Protein AF-A0A328ACH0-F1 (afdb_monomer_lite)

pLDDT: mean 92.17, std 8.39, range [59.72, 98.44]

Secondary structure (DSSP, 8-state):
-HHHHHHTHHHHHHHHHHHHHHHHHHHHHHHS-TTSHHHHHHHHHHHHHHHHHHHHHHHHHHHHHTT--STTHHHHHHHHHHHHHHHHHHHHHHHHHHHH--

Organism: NCBI:txid1914756

Sequence (102 aa):
MRAWAFMLGGLIVWAIHFMGVYGIASIAEVAGRADAAGSLYTVTALTVLCAGLDVALLLKAWRRGRRVTGDLAPFQASIAGLGAGFSLLAVIWQGLPALIGH

Foldseek 3Di:
DVLVCLLCVLVVLLVCLVCQLVVLQVVCVVVDHCLDLVSLVSNVVSLVVSLVSLVVSLVVLVVQCVPDDDDCRVVSSVSSNVSSVVSNVSSCVSSVCSVPVD

Structure (mmCIF, N/CA/C/O backbone):
data_AF-A0A328ACH0-F1
#
_entry.id   AF-A0A328ACH0-F1
#
loop_
_atom_site.group_PDB
_atom_site.id
_atom_site.type_symbol
_atom_site.label_atom_id
_atom_site.label_alt_id
_atom_site.label_comp_id
_atom_site.label_asym_id
_atom_site.label_entity_id
_atom_site.label_seq_id
_atom_site.pdbx_PDB_ins_code
_atom_site.Cartn_x
_atom_site.Cartn_y
_atom_site.Cartn_z
_atom_site.occupancy
_atom_site.B_iso_or_equiv
_atom_site.auth_seq_id
_atom_site.auth_comp_id
_atom_site.auth_asym_id
_atom_site.auth_atom_id
_atom_site.pdbx_PDB_model_num
ATOM 1 N N . MET A 1 1 ? -13.433 -15.039 11.403 1.00 60.44 1 MET A N 1
ATOM 2 C CA . MET A 1 1 ? -12.579 -14.828 10.205 1.00 60.44 1 MET A CA 1
ATOM 3 C C . MET A 1 1 ? -12.575 -13.387 9.681 1.00 60.44 1 MET A C 1
ATOM 5 O O . MET A 1 1 ? -11.499 -12.826 9.542 1.00 60.44 1 MET A O 1
ATOM 9 N N . ARG A 1 2 ? -13.730 -12.734 9.450 1.00 80.88 2 ARG A N 1
ATOM 10 C CA . ARG A 1 2 ? -13.782 -11.371 8.859 1.00 80.88 2 ARG A CA 1
ATOM 11 C C . ARG A 1 2 ? -13.064 -10.268 9.665 1.00 80.88 2 ARG A C 1
ATOM 13 O O . ARG A 1 2 ? -12.564 -9.327 9.065 1.00 80.88 2 ARG A O 1
ATOM 20 N N . ALA A 1 3 ? -13.015 -10.367 10.999 1.00 85.19 3 ALA A N 1
ATOM 21 C CA . ALA A 1 3 ? -12.318 -9.391 11.848 1.00 85.19 3 ALA A CA 1
ATOM 22 C C . ALA A 1 3 ? -10.788 -9.468 11.693 1.00 85.19 3 ALA A C 1
ATOM 24 O O . ALA A 1 3 ? -10.150 -8.447 11.471 1.00 85.19 3 ALA A O 1
ATOM 25 N N . TRP A 1 4 ? -10.226 -10.680 11.702 1.00 91.81 4 TRP A N 1
ATOM 26 C CA . TRP A 1 4 ? -8.797 -10.922 11.477 1.00 91.81 4 TRP A CA 1
ATOM 27 C C . TRP A 1 4 ? -8.334 -10.431 10.107 1.00 91.81 4 TRP A C 1
ATOM 29 O O . TRP A 1 4 ? -7.348 -9.710 10.023 1.00 91.81 4 TRP A O 1
ATOM 39 N N . ALA A 1 5 ? -9.094 -10.732 9.050 1.00 93.00 5 ALA A N 1
ATOM 40 C CA . ALA A 1 5 ? -8.793 -10.245 7.703 1.00 93.00 5 ALA A CA 1
ATOM 41 C C . ALA A 1 5 ? -8.800 -8.709 7.613 1.00 93.00 5 ALA A C 1
ATOM 43 O O . ALA A 1 5 ? -8.058 -8.130 6.833 1.00 93.00 5 ALA A O 1
ATOM 44 N N . PHE A 1 6 ? -9.629 -8.036 8.416 1.00 94.06 6 PHE A N 1
ATOM 45 C CA . PHE A 1 6 ? -9.633 -6.579 8.486 1.00 94.06 6 PHE A CA 1
ATOM 46 C C . PHE A 1 6 ? -8.422 -6.033 9.254 1.00 94.06 6 PHE A C 1
ATOM 48 O O . PHE A 1 6 ? -7.778 -5.106 8.778 1.00 94.06 6 PHE A O 1
ATOM 55 N N . MET A 1 7 ? -8.093 -6.623 10.406 1.00 95.19 7 MET A N 1
ATOM 56 C CA . MET A 1 7 ? -6.932 -6.231 11.217 1.00 95.19 7 MET A CA 1
ATOM 57 C C . MET A 1 7 ? -5.607 -6.436 10.480 1.00 95.19 7 MET A C 1
ATOM 59 O O . MET A 1 7 ? -4.719 -5.598 10.574 1.00 95.19 7 MET A O 1
ATOM 63 N N . LEU A 1 8 ? -5.495 -7.526 9.721 1.00 97.31 8 LEU A N 1
ATOM 64 C CA . LEU A 1 8 ? -4.317 -7.861 8.920 1.00 97.31 8 LEU A CA 1
ATOM 65 C C . LEU A 1 8 ? -4.379 -7.288 7.500 1.00 97.31 8 LEU A C 1
ATOM 67 O O . LEU A 1 8 ? -3.471 -7.535 6.717 1.00 97.31 8 LEU A O 1
ATOM 71 N N . GLY A 1 9 ? -5.431 -6.538 7.155 1.00 97.06 9 GLY A N 1
ATOM 72 C CA . GLY A 1 9 ? -5.691 -6.106 5.782 1.00 97.06 9 GLY A CA 1
ATOM 73 C C . GLY A 1 9 ? -4.510 -5.366 5.160 1.00 97.06 9 GLY A C 1
ATOM 74 O O . GLY A 1 9 ? -4.090 -5.730 4.069 1.00 97.06 9 GLY A O 1
ATOM 75 N N . GLY A 1 10 ? -3.930 -4.404 5.885 1.00 97.81 10 GLY A N 1
ATOM 76 C CA . GLY A 1 10 ? -2.738 -3.686 5.425 1.00 97.81 10 GLY A CA 1
ATOM 77 C C . GLY A 1 10 ? -1.539 -4.613 5.224 1.00 97.81 10 GLY A C 1
ATOM 78 O O . GLY A 1 10 ? -0.919 -4.602 4.175 1.00 97.81 10 GLY A O 1
ATOM 79 N N . LEU A 1 11 ? -1.258 -5.513 6.171 1.00 97.81 11 LEU A N 1
ATOM 80 C CA . LEU A 1 11 ? -0.144 -6.463 6.034 1.00 97.81 11 LEU A CA 1
ATOM 81 C C . LEU A 1 11 ? -0.326 -7.426 4.851 1.00 97.81 11 LEU A C 1
ATOM 83 O O . LEU A 1 11 ? 0.653 -7.807 4.215 1.00 97.81 11 LEU A O 1
ATOM 87 N N . ILE A 1 12 ? -1.567 -7.800 4.534 1.00 98.00 12 ILE A N 1
ATOM 88 C CA . ILE A 1 12 ? -1.889 -8.605 3.350 1.00 98.00 12 ILE A CA 1
ATOM 89 C C . ILE A 1 12 ? -1.643 -7.796 2.071 1.00 98.00 12 ILE A C 1
ATOM 91 O O . ILE A 1 12 ? -1.029 -8.317 1.142 1.00 98.00 12 ILE A O 1
ATOM 95 N N . VAL A 1 13 ? -2.091 -6.535 2.021 1.00 98.38 13 VAL A N 1
ATOM 96 C CA . VAL A 1 13 ? -1.840 -5.637 0.879 1.00 98.38 13 VAL A CA 1
ATOM 97 C C . VAL A 1 13 ? -0.339 -5.462 0.663 1.00 98.38 13 VAL A C 1
ATOM 99 O O . VAL A 1 13 ? 0.136 -5.666 -0.453 1.00 98.38 13 VAL A O 1
ATOM 102 N N . TRP A 1 14 ? 0.411 -5.184 1.729 1.00 98.44 14 TRP A N 1
ATOM 103 C CA . TRP A 1 14 ? 1.866 -5.106 1.691 1.00 98.44 14 TRP A CA 1
ATOM 104 C C . TRP A 1 14 ? 2.508 -6.395 1.172 1.00 98.44 14 TRP A C 1
ATOM 106 O O . TRP A 1 14 ? 3.358 -6.335 0.289 1.00 98.44 14 TRP A O 1
ATOM 116 N N . ALA A 1 15 ? 2.101 -7.565 1.672 1.00 98.38 15 ALA A N 1
ATOM 117 C CA . ALA A 1 15 ? 2.679 -8.840 1.247 1.00 98.38 15 ALA A CA 1
ATOM 118 C C . ALA A 1 15 ? 2.437 -9.112 -0.248 1.00 98.38 15 ALA A C 1
ATOM 120 O O . ALA A 1 15 ? 3.347 -9.554 -0.950 1.00 98.38 15 ALA A O 1
ATOM 121 N N . ILE A 1 16 ? 1.232 -8.805 -0.744 1.00 98.38 16 ILE A N 1
ATOM 122 C CA . ILE A 1 16 ? 0.893 -8.897 -2.171 1.00 98.38 16 ILE A CA 1
ATOM 123 C C . ILE A 1 16 ? 1.749 -7.924 -2.983 1.00 98.38 16 ILE A C 1
ATOM 125 O O . ILE A 1 16 ? 2.312 -8.320 -4.001 1.00 98.38 16 ILE A O 1
ATOM 129 N N . HIS A 1 17 ? 1.876 -6.675 -2.528 1.00 98.44 17 HIS A N 1
ATOM 130 C CA . HIS A 1 17 ? 2.698 -5.671 -3.196 1.00 98.44 17 HIS A CA 1
ATOM 131 C C . HIS A 1 17 ? 4.162 -6.107 -3.271 1.00 98.44 17 HIS A C 1
ATOM 133 O O . HIS A 1 17 ? 4.733 -6.146 -4.356 1.00 98.44 17 HIS A O 1
ATOM 139 N N . PHE A 1 18 ? 4.756 -6.485 -2.139 1.00 98.00 18 PHE A N 1
ATOM 140 C CA . PHE A 1 18 ? 6.148 -6.913 -2.050 1.00 98.00 18 PHE A CA 1
ATOM 141 C C . PHE A 1 18 ? 6.435 -8.091 -2.984 1.00 98.00 18 PHE A C 1
ATOM 143 O O . PHE A 1 18 ? 7.364 -8.032 -3.790 1.00 98.00 18 PHE A O 1
ATOM 150 N N . MET A 1 19 ? 5.602 -9.134 -2.919 1.00 98.25 19 MET A N 1
ATOM 151 C CA . MET A 1 19 ? 5.738 -10.301 -3.788 1.00 98.25 19 MET A CA 1
ATOM 152 C C . MET A 1 19 ? 5.549 -9.933 -5.263 1.00 98.25 19 MET A C 1
ATOM 154 O O . MET A 1 19 ? 6.275 -10.429 -6.119 1.00 98.25 19 MET A O 1
ATOM 158 N N . GLY A 1 20 ? 4.596 -9.050 -5.564 1.00 97.69 20 GLY A N 1
ATOM 159 C CA . GLY A 1 20 ? 4.325 -8.593 -6.921 1.00 97.69 20 GLY A CA 1
ATOM 160 C C . GLY A 1 20 ? 5.490 -7.806 -7.514 1.00 97.69 20 GLY A C 1
ATOM 161 O O . GLY A 1 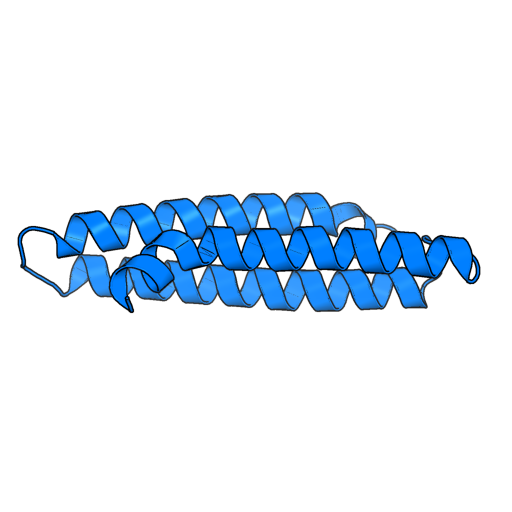20 ? 5.964 -8.167 -8.584 1.00 97.69 20 GLY A O 1
ATOM 162 N N . VAL A 1 21 ? 6.009 -6.791 -6.815 1.00 96.62 21 VAL A N 1
ATOM 163 C CA . VAL A 1 21 ? 7.163 -6.001 -7.284 1.00 96.62 21 VAL A CA 1
ATOM 164 C C . VAL A 1 21 ? 8.394 -6.887 -7.464 1.00 96.62 21 VAL A C 1
ATOM 166 O O . VAL A 1 21 ? 9.051 -6.817 -8.502 1.00 96.62 21 VAL A O 1
ATOM 169 N N . TYR A 1 22 ? 8.673 -7.766 -6.498 1.00 96.00 22 TYR A N 1
ATOM 170 C CA . TYR A 1 22 ? 9.789 -8.705 -6.594 1.00 96.00 22 TYR A CA 1
ATOM 171 C C . TYR A 1 22 ? 9.633 -9.671 -7.776 1.00 96.00 22 TYR A C 1
ATOM 173 O O . TYR A 1 22 ? 10.582 -9.898 -8.529 1.00 96.00 22 TYR A O 1
ATOM 181 N N . GLY A 1 23 ? 8.430 -10.216 -7.967 1.00 97.31 23 GLY A N 1
ATOM 182 C CA . GLY A 1 23 ? 8.111 -11.112 -9.073 1.00 97.31 23 GLY A CA 1
ATOM 183 C C . GLY A 1 23 ? 8.225 -10.427 -10.433 1.00 97.31 23 GLY A C 1
ATOM 184 O O . GLY A 1 23 ? 8.849 -10.983 -11.333 1.00 97.31 23 GLY A O 1
ATOM 185 N N . ILE A 1 24 ? 7.695 -9.208 -10.571 1.00 95.56 24 ILE A N 1
ATOM 186 C CA . ILE A 1 24 ? 7.799 -8.408 -11.800 1.00 95.56 24 ILE A CA 1
ATOM 187 C C . ILE A 1 24 ? 9.268 -8.152 -12.135 1.00 95.56 24 ILE A C 1
ATOM 189 O O . ILE A 1 24 ? 9.686 -8.461 -13.248 1.00 95.56 24 ILE A O 1
ATOM 193 N N . ALA A 1 25 ? 10.059 -7.660 -11.177 1.00 93.38 25 ALA A N 1
ATOM 194 C CA . ALA A 1 25 ? 11.475 -7.378 -11.397 1.00 93.38 25 ALA A CA 1
ATOM 195 C C . ALA A 1 25 ? 12.259 -8.644 -11.778 1.00 93.38 25 ALA A C 1
ATOM 197 O O . ALA A 1 25 ? 13.036 -8.624 -12.728 1.00 93.38 25 ALA A O 1
ATOM 198 N N . SER A 1 26 ? 12.004 -9.765 -11.094 1.00 95.25 26 SER A N 1
ATOM 199 C CA . SER A 1 26 ? 12.666 -11.045 -11.379 1.00 95.25 26 SER A CA 1
ATOM 200 C C . SER A 1 26 ? 12.336 -11.564 -12.780 1.00 95.25 26 SER A C 1
ATOM 202 O O . SER A 1 26 ? 13.227 -11.990 -13.509 1.00 95.25 26 SER A O 1
ATOM 204 N N . ILE A 1 27 ? 11.061 -11.514 -13.182 1.00 96.38 27 ILE A N 1
ATOM 205 C CA . ILE A 1 27 ? 10.628 -11.941 -14.520 1.00 96.38 27 ILE A CA 1
ATOM 206 C C . ILE A 1 27 ? 11.192 -11.006 -15.592 1.00 96.38 27 ILE A C 1
ATOM 208 O O . ILE A 1 27 ? 11.670 -11.482 -16.619 1.00 96.38 27 ILE A O 1
ATOM 212 N N . ALA A 1 28 ? 11.151 -9.692 -15.363 1.00 94.06 28 ALA A N 1
ATOM 213 C CA . ALA A 1 28 ? 11.654 -8.700 -16.305 1.00 94.06 28 ALA A CA 1
ATOM 214 C C . ALA A 1 28 ? 13.166 -8.830 -16.527 1.00 94.06 28 ALA A C 1
ATOM 216 O O . ALA A 1 28 ? 13.614 -8.709 -17.664 1.00 94.06 28 ALA A O 1
ATOM 217 N N . GLU A 1 29 ? 13.934 -9.140 -15.482 1.00 94.19 29 GLU A N 1
ATOM 218 C CA . GLU A 1 29 ? 15.374 -9.386 -15.600 1.00 94.19 29 GLU A CA 1
ATOM 219 C C . GLU A 1 29 ? 15.677 -10.680 -16.366 1.00 94.19 29 GLU A C 1
ATOM 221 O O . GLU A 1 29 ? 16.566 -10.711 -17.209 1.00 94.19 29 GLU A O 1
ATOM 226 N N . VAL A 1 30 ? 14.896 -11.744 -16.145 1.00 94.94 30 VAL A N 1
ATOM 227 C CA . VAL A 1 30 ? 15.042 -12.995 -16.912 1.00 94.94 30 VAL A CA 1
ATOM 228 C C . VAL A 1 30 ? 14.660 -12.807 -18.385 1.00 94.94 30 VAL A C 1
ATOM 230 O O . VAL A 1 30 ? 15.282 -13.400 -19.265 1.00 94.94 30 VAL A O 1
ATOM 233 N N . ALA A 1 31 ? 13.635 -12.001 -18.669 1.00 91.62 31 ALA A N 1
ATOM 234 C CA . ALA A 1 31 ? 13.133 -11.775 -20.024 1.00 91.62 31 ALA A CA 1
ATOM 235 C C . ALA A 1 31 ? 13.870 -10.655 -20.785 1.00 91.62 31 ALA A C 1
ATOM 237 O O . ALA A 1 31 ? 13.702 -10.533 -21.999 1.00 91.62 31 ALA A O 1
ATOM 238 N N . GLY A 1 32 ? 14.651 -9.820 -20.098 1.00 91.69 32 GLY A N 1
ATOM 239 C CA . GLY A 1 32 ? 15.267 -8.631 -20.678 1.00 91.69 32 GLY A CA 1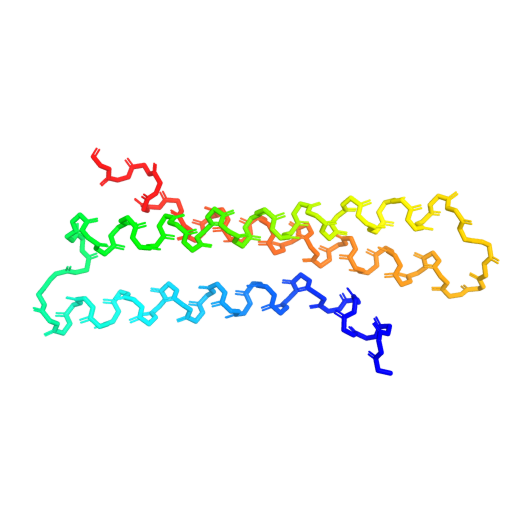
ATOM 240 C C . GLY A 1 32 ? 15.995 -7.782 -19.640 1.00 91.69 32 GLY A C 1
ATOM 241 O O . GLY A 1 32 ? 17.127 -8.088 -19.286 1.00 91.69 32 GLY A O 1
ATOM 242 N N . ARG A 1 33 ? 15.380 -6.672 -19.216 1.00 87.94 33 ARG A N 1
ATOM 243 C CA . ARG A 1 33 ? 15.910 -5.799 -18.160 1.00 87.94 33 ARG A CA 1
ATOM 244 C C . ARG A 1 33 ? 14.807 -5.360 -17.209 1.00 87.94 33 ARG A C 1
ATOM 246 O O . ARG A 1 33 ? 13.739 -4.930 -17.660 1.00 87.94 33 ARG A O 1
ATOM 253 N N . ALA A 1 34 ? 15.080 -5.401 -15.911 1.00 85.31 34 ALA A N 1
ATOM 254 C CA . ALA A 1 34 ? 14.133 -4.982 -14.882 1.00 85.31 34 ALA A CA 1
ATOM 255 C C . ALA A 1 34 ? 13.782 -3.484 -14.929 1.00 85.31 34 ALA A C 1
ATOM 257 O O . ALA A 1 34 ? 12.682 -3.110 -14.515 1.00 85.31 34 ALA A O 1
ATOM 258 N N . ASP A 1 35 ? 14.676 -2.644 -15.454 1.00 85.38 35 ASP A N 1
ATOM 259 C CA . ASP A 1 35 ? 14.512 -1.191 -15.594 1.00 85.38 35 ASP A CA 1
ATOM 260 C C . ASP A 1 35 ? 13.812 -0.769 -16.899 1.00 85.38 35 ASP A C 1
ATOM 262 O O . ASP A 1 35 ? 13.610 0.420 -17.147 1.00 85.38 35 ASP A O 1
ATOM 266 N N . ALA A 1 36 ? 13.397 -1.721 -17.740 1.00 89.25 36 ALA A N 1
ATOM 267 C CA . ALA A 1 36 ? 12.645 -1.410 -18.946 1.00 89.25 36 ALA A CA 1
ATOM 268 C C . ALA A 1 36 ? 11.309 -0.725 -18.605 1.00 89.25 36 ALA A C 1
ATOM 270 O O . ALA A 1 36 ? 10.612 -1.117 -17.666 1.00 89.25 36 ALA A O 1
ATOM 271 N N . ALA A 1 37 ? 10.892 0.238 -19.435 1.00 88.56 37 ALA A N 1
ATOM 272 C CA . ALA A 1 37 ? 9.690 1.042 -19.200 1.00 88.56 37 ALA A CA 1
ATOM 273 C C . ALA A 1 37 ? 8.436 0.195 -18.909 1.00 88.56 37 ALA A C 1
ATOM 275 O O . ALA A 1 37 ? 7.671 0.516 -18.008 1.00 88.56 37 ALA A O 1
ATOM 276 N N . GLY A 1 38 ? 8.248 -0.932 -19.609 1.00 88.00 38 GLY A N 1
ATOM 277 C CA . GLY A 1 38 ? 7.123 -1.842 -19.360 1.00 88.00 38 GLY A CA 1
ATOM 278 C C . GLY A 1 38 ? 7.117 -2.454 -17.951 1.00 88.00 38 GLY A 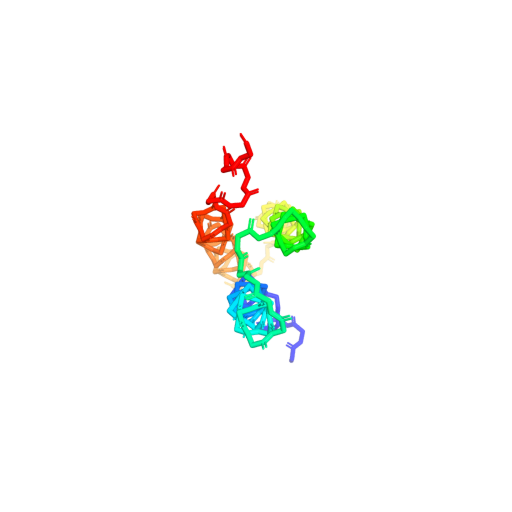C 1
ATOM 279 O O . GLY A 1 38 ? 6.059 -2.544 -17.328 1.00 88.00 38 GLY A O 1
ATOM 280 N N . SER A 1 39 ? 8.289 -2.827 -17.426 1.00 91.75 39 SER A N 1
ATOM 281 C CA . SER A 1 39 ? 8.448 -3.323 -16.051 1.00 91.75 39 SER A CA 1
ATOM 282 C C . SER A 1 39 ? 8.130 -2.216 -15.047 1.00 91.75 39 SER A C 1
ATOM 284 O O . SER A 1 39 ? 7.280 -2.403 -14.174 1.00 91.75 39 SER A O 1
ATOM 286 N N . LEU A 1 40 ? 8.713 -1.027 -15.245 1.00 92.75 40 LEU A N 1
ATOM 287 C CA . LEU A 1 40 ? 8.478 0.132 -14.384 1.00 92.75 40 LEU A CA 1
ATOM 288 C C . LEU A 1 40 ? 6.995 0.520 -14.347 1.00 92.75 40 LEU A C 1
ATOM 290 O O . LEU A 1 40 ? 6.435 0.601 -13.261 1.00 92.75 40 LEU A O 1
ATOM 294 N N . TYR A 1 41 ? 6.319 0.645 -15.496 1.00 94.00 41 TYR A N 1
ATOM 295 C CA . TYR A 1 41 ? 4.882 0.954 -15.540 1.00 94.00 41 TYR A CA 1
ATOM 296 C C . TYR A 1 41 ? 4.024 -0.101 -14.835 1.00 94.00 41 TYR A C 1
ATOM 298 O O . TYR A 1 41 ? 3.034 0.243 -14.185 1.00 94.00 41 TYR A O 1
ATOM 306 N N . THR A 1 42 ? 4.397 -1.379 -14.933 1.00 94.81 42 THR A N 1
ATOM 307 C CA . THR A 1 42 ? 3.675 -2.465 -14.255 1.00 94.81 42 THR A CA 1
ATOM 308 C C . THR A 1 42 ? 3.842 -2.366 -12.738 1.00 94.81 42 THR A C 1
ATOM 310 O O . THR A 1 42 ? 2.854 -2.471 -12.005 1.00 94.81 42 THR A O 1
ATOM 313 N N . VAL A 1 43 ? 5.063 -2.097 -12.262 1.00 95.88 43 VAL A N 1
ATOM 314 C CA . VAL A 1 43 ? 5.333 -1.831 -10.841 1.00 95.88 43 VAL A CA 1
ATOM 315 C C . VAL A 1 43 ? 4.568 -0.591 -10.376 1.00 95.88 43 VAL A C 1
ATOM 317 O O . VAL A 1 43 ? 3.853 -0.676 -9.382 1.00 95.88 43 VAL A O 1
ATOM 320 N N . THR A 1 44 ? 4.618 0.520 -11.117 1.00 95.75 44 THR A N 1
ATOM 321 C CA . THR A 1 44 ? 3.868 1.749 -10.813 1.00 95.75 44 THR A CA 1
ATOM 322 C C . THR A 1 44 ? 2.373 1.476 -10.657 1.00 95.75 44 THR A C 1
ATOM 324 O O . THR A 1 44 ? 1.768 1.905 -9.674 1.00 95.75 44 THR A O 1
ATOM 327 N N . ALA A 1 45 ? 1.768 0.741 -11.594 1.00 96.38 45 ALA A N 1
ATOM 328 C CA . ALA A 1 45 ? 0.347 0.410 -11.545 1.00 96.38 45 ALA A CA 1
ATOM 329 C C . ALA A 1 45 ? -0.001 -0.428 -10.304 1.00 96.38 45 ALA A C 1
ATOM 331 O O . ALA A 1 45 ? -0.979 -0.126 -9.612 1.00 96.38 45 ALA A O 1
ATOM 332 N N . LEU A 1 46 ? 0.817 -1.438 -9.986 1.00 97.62 46 LEU A N 1
ATOM 333 C CA . LEU A 1 46 ? 0.650 -2.253 -8.782 1.00 97.62 46 LEU A CA 1
ATOM 334 C C . LEU A 1 46 ? 0.790 -1.407 -7.506 1.00 97.62 46 LEU A C 1
ATOM 336 O O . LEU A 1 46 ? -0.052 -1.505 -6.613 1.00 97.62 46 LEU A O 1
ATOM 340 N N . THR A 1 47 ? 1.808 -0.548 -7.431 1.00 97.50 47 THR A N 1
ATOM 341 C CA . THR A 1 47 ? 2.042 0.354 -6.295 1.00 97.50 47 THR A CA 1
ATOM 342 C C . THR A 1 47 ? 0.864 1.297 -6.081 1.00 97.50 47 THR A C 1
ATOM 344 O O . THR A 1 47 ? 0.369 1.400 -4.958 1.00 97.50 47 THR A O 1
ATOM 347 N N . VAL A 1 48 ? 0.363 1.946 -7.137 1.00 97.12 48 VAL A N 1
ATOM 348 C CA . VAL A 1 48 ? -0.792 2.857 -7.048 1.00 97.12 48 VAL A CA 1
ATOM 349 C C . VAL A 1 48 ? -2.045 2.113 -6.584 1.00 97.12 48 VAL A C 1
ATOM 351 O O . VAL A 1 48 ? -2.769 2.611 -5.717 1.00 97.12 48 VAL A O 1
ATOM 354 N N . LEU A 1 49 ? -2.288 0.908 -7.107 1.00 98.12 49 LEU A N 1
ATOM 355 C CA . LEU A 1 49 ? -3.421 0.081 -6.696 1.00 98.12 49 LEU A CA 1
ATOM 356 C C . LEU A 1 49 ? -3.337 -0.289 -5.206 1.00 98.12 49 LEU A C 1
ATOM 358 O O . LEU A 1 49 ? -4.302 -0.084 -4.467 1.00 98.12 49 LEU A O 1
ATOM 362 N N . CYS A 1 50 ? -2.190 -0.799 -4.752 1.00 98.44 50 CYS A N 1
ATOM 363 C CA . CYS A 1 50 ? -1.974 -1.186 -3.357 1.00 98.44 50 CYS A CA 1
ATOM 364 C C . CYS A 1 50 ? -2.055 0.017 -2.407 1.00 98.44 50 CYS A C 1
ATOM 366 O O . CYS A 1 50 ? -2.753 -0.058 -1.396 1.00 98.44 50 CYS A O 1
ATOM 368 N N . ALA A 1 51 ? -1.451 1.152 -2.767 1.00 98.12 51 ALA A N 1
ATOM 369 C CA . ALA A 1 51 ? -1.556 2.385 -1.990 1.00 98.12 51 ALA A CA 1
ATOM 370 C C . ALA A 1 51 ? -3.017 2.855 -1.871 1.00 98.12 51 ALA A C 1
ATOM 372 O O . ALA A 1 51 ? -3.472 3.221 -0.785 1.00 98.12 51 ALA A O 1
ATOM 373 N N . GLY A 1 52 ? -3.790 2.783 -2.960 1.00 98.25 52 GLY A N 1
ATOM 374 C CA . GLY A 1 52 ? -5.222 3.087 -2.945 1.00 98.25 52 GLY A CA 1
ATOM 375 C C . GLY A 1 52 ? -6.022 2.167 -2.014 1.00 98.25 52 GLY A C 1
ATOM 376 O O . GLY A 1 52 ? -6.893 2.636 -1.274 1.00 98.25 52 GLY A O 1
ATOM 377 N N . LEU A 1 53 ? -5.704 0.868 -1.998 1.00 98.31 53 LEU A N 1
ATOM 378 C CA . LEU A 1 53 ? -6.319 -0.098 -1.082 1.00 98.31 53 LEU A CA 1
ATOM 379 C C . LEU A 1 53 ? -5.981 0.205 0.384 1.00 98.31 53 LEU A C 1
ATOM 381 O O . LEU A 1 53 ? -6.882 0.172 1.227 1.00 98.31 53 LEU A O 1
ATOM 385 N N . ASP A 1 54 ? -4.735 0.562 0.692 1.00 98.38 54 ASP A N 1
ATOM 386 C CA . ASP A 1 54 ? -4.329 0.939 2.048 1.00 98.38 54 ASP A CA 1
ATOM 387 C C . ASP A 1 54 ? -5.006 2.227 2.521 1.00 98.38 54 ASP A C 1
ATOM 389 O O . ASP A 1 54 ? -5.513 2.283 3.646 1.00 98.38 54 ASP A O 1
ATOM 393 N N . VAL A 1 55 ? -5.119 3.237 1.653 1.00 98.38 55 VAL A N 1
ATOM 394 C CA . VAL A 1 55 ? -5.894 4.453 1.947 1.00 98.38 55 VAL A CA 1
ATOM 395 C C . VAL A 1 55 ? -7.355 4.097 2.235 1.00 98.38 55 VAL A C 1
ATOM 397 O O . VAL A 1 55 ? -7.932 4.574 3.218 1.00 98.38 55 VAL A O 1
ATOM 400 N N . ALA A 1 56 ? -7.968 3.218 1.439 1.00 98.12 56 ALA A N 1
ATOM 401 C CA . ALA A 1 56 ? -9.339 2.772 1.679 1.00 98.12 56 ALA A CA 1
ATOM 402 C C . ALA A 1 56 ? -9.486 2.024 3.021 1.00 98.12 56 ALA A C 1
ATOM 404 O O . ALA A 1 56 ? -10.472 2.235 3.741 1.00 98.12 56 ALA A O 1
ATOM 405 N N . LEU A 1 57 ? -8.510 1.187 3.391 1.00 97.06 57 LEU A N 1
ATOM 406 C CA . LEU A 1 57 ? -8.473 0.485 4.677 1.00 97.06 57 LEU A CA 1
ATOM 407 C C . LEU A 1 57 ? -8.304 1.448 5.856 1.00 97.06 57 LEU A C 1
ATOM 409 O O . LEU A 1 57 ? -9.064 1.339 6.823 1.00 97.06 57 LEU A O 1
ATOM 413 N N . LEU A 1 58 ? -7.399 2.423 5.758 1.00 96.94 58 LEU A N 1
ATOM 414 C CA . LEU A 1 58 ? -7.214 3.493 6.744 1.00 96.94 58 LEU A CA 1
ATOM 415 C C . LEU A 1 58 ? -8.506 4.283 6.960 1.00 96.94 58 LEU A C 1
ATOM 417 O O . LEU A 1 58 ? -8.972 4.434 8.092 1.00 96.94 58 LEU A O 1
ATOM 421 N N . LEU A 1 59 ? -9.141 4.733 5.874 1.00 97.06 59 LEU A N 1
ATOM 422 C CA . LEU A 1 59 ? -10.408 5.463 5.943 1.00 97.06 59 LEU A CA 1
ATOM 423 C C . LEU A 1 59 ? -11.510 4.612 6.579 1.00 97.06 59 LEU A C 1
ATOM 425 O O . LEU A 1 59 ? -12.305 5.112 7.382 1.00 97.06 59 LEU A O 1
ATOM 429 N N . LYS A 1 60 ? -11.563 3.318 6.252 1.00 95.00 60 LYS A N 1
ATOM 430 C CA . LYS A 1 60 ? -12.515 2.379 6.849 1.00 95.00 60 LYS A CA 1
ATOM 431 C C . LYS A 1 60 ? -12.254 2.191 8.343 1.00 95.00 60 LYS A C 1
ATOM 433 O O . LYS A 1 60 ? -13.212 2.261 9.112 1.00 95.00 60 LYS A O 1
ATOM 438 N N . ALA A 1 61 ? -11.004 1.997 8.758 1.00 94.19 61 ALA A N 1
ATOM 439 C CA . ALA A 1 61 ? -10.605 1.888 10.160 1.00 94.19 61 ALA A CA 1
ATOM 440 C C . ALA A 1 61 ? -10.972 3.145 10.950 1.00 94.19 61 ALA A C 1
ATOM 442 O O . ALA A 1 61 ? -11.657 3.050 11.970 1.00 94.19 61 ALA A O 1
ATOM 443 N N . TRP A 1 62 ? -10.656 4.322 10.415 1.00 93.00 62 TRP A N 1
ATOM 444 C CA . TRP A 1 62 ? -10.995 5.597 11.040 1.00 93.00 62 TRP A CA 1
ATOM 445 C C . TRP A 1 62 ? -12.509 5.813 11.179 1.00 93.00 62 TRP A C 1
ATOM 447 O O . TRP A 1 62 ? -12.998 6.253 12.222 1.00 93.00 62 TRP A O 1
ATOM 457 N N . ARG A 1 63 ? -13.293 5.474 10.147 1.00 92.19 63 ARG A N 1
ATOM 458 C CA . ARG A 1 63 ? -14.765 5.539 10.214 1.00 92.19 63 ARG A CA 1
ATOM 459 C C . ARG A 1 63 ? -15.332 4.561 11.243 1.00 92.19 63 ARG A C 1
ATOM 461 O O . ARG A 1 63 ? -16.300 4.904 11.916 1.00 92.19 63 ARG A O 1
ATOM 468 N N . ARG A 1 64 ? -14.754 3.362 11.370 1.00 88.69 64 ARG A N 1
ATOM 469 C CA . ARG A 1 64 ? -15.214 2.333 12.315 1.00 88.69 64 ARG A CA 1
ATOM 470 C C . ARG A 1 64 ? -14.885 2.695 13.762 1.00 88.69 64 ARG A C 1
ATOM 472 O O . ARG A 1 64 ? -15.760 2.569 14.611 1.00 88.69 64 ARG A O 1
ATOM 479 N N . GLY A 1 65 ? -13.685 3.221 14.012 1.00 85.44 65 GLY A N 1
ATOM 480 C CA . GLY A 1 65 ? -13.264 3.692 15.335 1.00 85.44 65 GLY A CA 1
ATOM 481 C C . GLY A 1 65 ? -14.133 4.831 15.880 1.00 85.44 65 GLY A C 1
ATOM 482 O O . GLY A 1 65 ? -14.331 4.919 17.082 1.00 85.44 65 GLY A O 1
ATOM 483 N N . ARG A 1 66 ? -14.726 5.655 15.003 1.00 84.06 66 ARG A N 1
ATOM 484 C CA . ARG A 1 66 ? -15.652 6.733 15.402 1.00 84.06 66 ARG A CA 1
ATOM 485 C C . ARG A 1 66 ? -17.094 6.291 15.668 1.00 84.06 66 ARG A C 1
ATOM 487 O O . ARG A 1 66 ? -17.848 7.064 16.243 1.00 84.06 66 ARG A O 1
ATOM 494 N N . ARG A 1 67 ? -17.514 5.118 15.181 1.00 79.50 67 ARG A N 1
ATOM 495 C CA . ARG A 1 67 ? -18.938 4.725 15.131 1.00 79.50 67 ARG A CA 1
ATOM 496 C C . ARG A 1 67 ? -19.319 3.5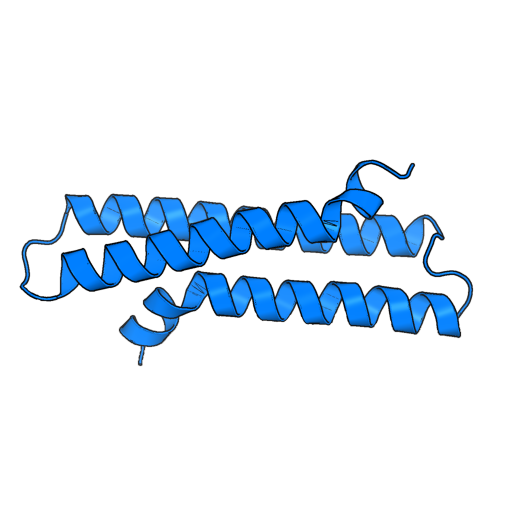76 16.059 1.00 79.50 67 ARG A C 1
ATOM 498 O O . ARG A 1 67 ? -20.509 3.349 16.235 1.00 79.50 67 ARG A O 1
ATOM 505 N N . VAL A 1 68 ? -18.362 2.812 16.585 1.00 70.88 68 VAL A N 1
ATOM 506 C CA . VAL A 1 68 ? -18.664 1.553 17.281 1.00 70.88 68 VAL A CA 1
ATOM 507 C C . VAL A 1 68 ? -18.268 1.629 18.751 1.00 70.88 68 VAL A C 1
ATOM 509 O O . VAL A 1 68 ? -17.087 1.710 19.074 1.00 70.88 68 VAL A O 1
ATOM 512 N N . THR A 1 69 ? -19.263 1.532 19.632 1.00 62.97 69 THR A N 1
ATOM 513 C CA . THR A 1 69 ? -19.108 1.327 21.077 1.00 62.97 69 THR A CA 1
ATOM 514 C C . THR A 1 69 ? -19.250 -0.165 21.379 1.00 62.97 69 THR A C 1
ATOM 516 O O . THR A 1 69 ? -20.354 -0.692 21.469 1.00 62.97 69 THR A O 1
ATOM 519 N N . GLY A 1 70 ? -18.127 -0.870 21.461 1.00 68.38 70 GLY A N 1
ATOM 520 C CA . GLY A 1 70 ? -18.063 -2.260 21.912 1.00 68.38 70 GLY A CA 1
ATOM 521 C C . GLY A 1 70 ? -16.633 -2.594 22.320 1.00 68.38 70 GLY A C 1
ATOM 522 O O . GLY A 1 70 ? -15.710 -2.060 21.708 1.00 68.38 70 GLY A O 1
ATOM 523 N N . ASP A 1 71 ? -16.444 -3.459 23.317 1.00 76.56 71 ASP A N 1
ATO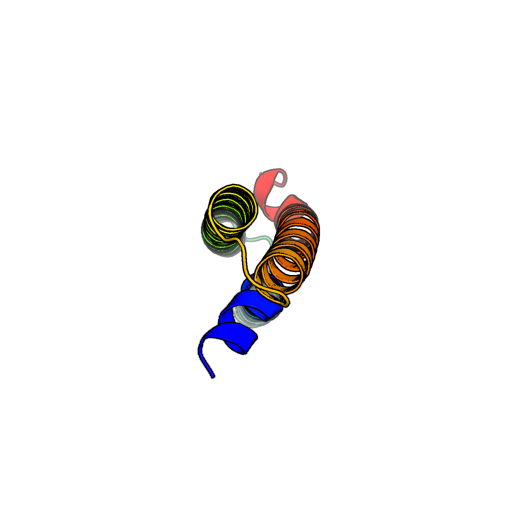M 524 C CA . ASP A 1 71 ? -15.171 -3.589 24.054 1.00 76.56 71 ASP A CA 1
ATOM 525 C C . ASP A 1 71 ? -13.926 -3.805 23.178 1.00 76.56 71 ASP A C 1
ATOM 527 O O . ASP A 1 71 ? -12.857 -3.280 23.473 1.00 76.56 71 ASP A O 1
ATOM 531 N N . LEU A 1 72 ? -14.052 -4.525 22.055 1.00 84.75 72 LEU A N 1
ATOM 532 C CA . LEU A 1 72 ? -12.921 -4.835 21.167 1.00 84.75 72 LEU A CA 1
ATOM 533 C C . LEU A 1 72 ? -12.910 -4.045 19.853 1.00 84.75 72 LEU A C 1
ATOM 535 O O . LEU A 1 72 ? -11.920 -4.084 19.121 1.00 84.75 72 LEU A O 1
ATOM 539 N N . ALA A 1 73 ? -13.988 -3.344 19.505 1.00 86.19 73 ALA A N 1
ATOM 540 C CA . ALA A 1 73 ? -14.099 -2.703 18.195 1.00 86.19 73 ALA A CA 1
ATOM 541 C C . ALA A 1 73 ? -13.112 -1.532 17.992 1.00 86.19 73 ALA A C 1
ATOM 543 O O . ALA A 1 73 ? -12.507 -1.471 16.915 1.00 86.19 73 ALA A O 1
ATOM 544 N N . PRO A 1 74 ? -12.872 -0.652 18.989 1.00 88.44 74 PRO A N 1
ATOM 545 C CA . PRO A 1 74 ? -11.824 0.362 18.910 1.00 88.44 74 PRO A CA 1
ATOM 546 C C . PRO A 1 74 ? -10.437 -0.258 18.750 1.00 88.44 74 PRO A C 1
ATOM 548 O O . PRO A 1 74 ? -9.678 0.169 17.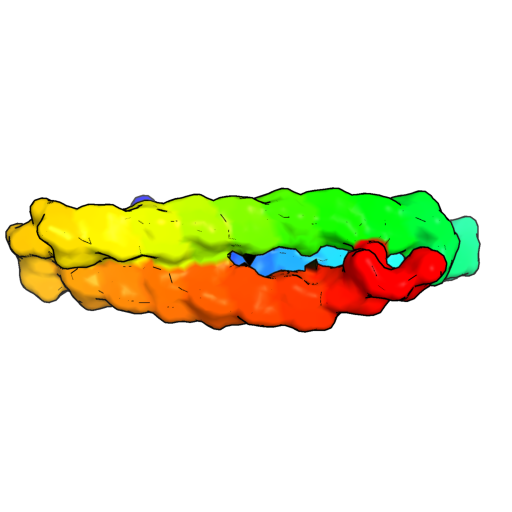887 1.00 88.44 74 PRO A O 1
ATOM 551 N N . PHE A 1 75 ? -10.136 -1.324 19.500 1.00 91.00 75 PHE A N 1
ATOM 552 C CA . PHE A 1 75 ? -8.861 -2.035 19.393 1.00 91.00 75 PHE A CA 1
ATOM 553 C C . PHE A 1 75 ? -8.642 -2.607 17.985 1.00 91.00 75 PHE A C 1
ATOM 555 O O . PHE A 1 75 ? -7.614 -2.351 17.361 1.00 91.00 75 PHE A O 1
ATOM 562 N N . GLN A 1 76 ? -9.635 -3.314 17.436 1.00 93.31 76 GLN A N 1
ATOM 563 C CA . GLN A 1 76 ? -9.564 -3.857 16.075 1.00 93.31 76 GLN A CA 1
ATOM 564 C C . GLN A 1 76 ? -9.377 -2.756 15.022 1.00 93.31 76 GLN A C 1
ATOM 566 O O . GLN A 1 76 ? -8.633 -2.951 14.060 1.00 93.31 76 GLN A O 1
ATOM 571 N N . ALA A 1 77 ? -10.047 -1.610 15.185 1.00 93.19 77 ALA A N 1
ATOM 572 C CA . ALA A 1 77 ? -9.898 -0.465 14.293 1.00 93.19 77 ALA A CA 1
ATOM 573 C C . ALA A 1 77 ? -8.496 0.157 14.387 1.00 93.19 77 ALA A C 1
ATOM 575 O O . ALA A 1 77 ? -7.916 0.467 13.349 1.00 93.19 77 ALA A O 1
ATOM 576 N N . SER A 1 78 ? -7.930 0.279 15.590 1.00 94.06 78 SER A N 1
ATOM 577 C CA . SER A 1 78 ? -6.563 0.772 15.793 1.00 94.06 78 SER A CA 1
ATOM 578 C C . SER A 1 78 ? -5.525 -0.147 15.156 1.00 94.06 78 SER A C 1
ATOM 580 O O . SER A 1 78 ? -4.677 0.334 14.411 1.00 94.06 78 SER A O 1
ATOM 582 N N . ILE A 1 79 ? -5.621 -1.466 15.364 1.00 96.38 79 ILE A N 1
ATOM 583 C CA . ILE A 1 79 ? -4.702 -2.435 14.742 1.00 96.38 79 ILE A CA 1
ATOM 584 C C . ILE A 1 79 ? -4.811 -2.397 13.214 1.00 96.38 79 ILE A C 1
ATOM 586 O O . ILE A 1 79 ? -3.792 -2.309 12.533 1.00 96.38 79 ILE A O 1
ATOM 590 N N . ALA A 1 80 ? -6.034 -2.402 12.671 1.00 96.25 80 ALA A N 1
ATOM 591 C CA . ALA A 1 80 ? -6.245 -2.306 11.227 1.00 96.25 80 ALA A CA 1
ATOM 592 C C . ALA A 1 80 ? -5.680 -0.999 10.646 1.00 96.25 80 ALA A C 1
ATOM 594 O O . ALA A 1 80 ? -5.063 -1.010 9.583 1.00 96.25 80 ALA A O 1
ATOM 595 N N . GLY A 1 81 ? -5.878 0.123 11.345 1.00 97.00 81 GLY A N 1
ATOM 596 C CA . GLY A 1 81 ? -5.362 1.429 10.943 1.00 97.00 81 GLY A CA 1
ATOM 597 C C . GLY A 1 81 ? -3.836 1.490 10.973 1.00 97.00 81 GLY A C 1
ATOM 598 O O . GLY A 1 81 ? -3.235 1.929 9.999 1.00 97.00 81 GLY A O 1
ATOM 599 N N . LEU A 1 82 ? -3.203 0.996 12.041 1.00 97.56 82 LEU A N 1
ATOM 600 C CA . LEU A 1 82 ? -1.742 0.927 12.146 1.00 97.56 82 LEU A CA 1
ATOM 601 C C . LEU A 1 82 ? -1.142 0.032 11.057 1.00 97.56 82 LEU A C 1
ATOM 603 O O . LEU A 1 82 ? -0.191 0.438 10.395 1.00 97.56 82 LEU A O 1
ATOM 607 N N . GLY A 1 83 ? -1.727 -1.146 10.824 1.00 97.56 83 GLY A N 1
ATOM 608 C CA . GLY A 1 83 ? -1.274 -2.062 9.778 1.00 97.56 83 GLY A CA 1
ATOM 609 C C . GLY A 1 83 ? -1.392 -1.464 8.375 1.00 97.56 83 GLY A C 1
ATOM 610 O O . GLY A 1 83 ? -0.457 -1.570 7.588 1.00 97.56 83 GLY A O 1
ATOM 611 N N . ALA A 1 84 ? -2.508 -0.796 8.067 1.00 98.12 84 ALA A N 1
ATOM 612 C CA . ALA A 1 84 ? -2.701 -0.120 6.783 1.00 98.12 84 ALA A CA 1
ATOM 613 C C . ALA A 1 84 ? -1.790 1.109 6.621 1.00 98.12 84 ALA A C 1
ATOM 615 O O . ALA A 1 84 ? -1.256 1.335 5.542 1.00 98.12 84 ALA A O 1
ATOM 616 N N . GLY A 1 85 ? -1.555 1.877 7.689 1.00 98.12 85 GLY A N 1
ATOM 617 C CA . GLY A 1 85 ? -0.613 3.000 7.673 1.00 98.12 85 GLY A CA 1
ATOM 618 C C . GLY A 1 85 ? 0.827 2.554 7.435 1.00 98.12 85 GLY A C 1
ATOM 619 O O . GLY A 1 85 ? 1.522 3.130 6.601 1.00 98.12 85 GLY A O 1
ATOM 620 N N . PHE A 1 86 ? 1.259 1.493 8.119 1.00 98.38 86 PHE A N 1
ATOM 621 C CA . PHE A 1 86 ? 2.576 0.899 7.908 1.00 98.38 86 PHE A CA 1
ATOM 622 C C . PHE A 1 86 ? 2.723 0.325 6.493 1.00 98.38 86 PHE A C 1
ATOM 624 O O . PHE A 1 86 ? 3.722 0.592 5.828 1.00 98.38 86 PHE A O 1
ATOM 631 N N . SER A 1 87 ? 1.707 -0.404 6.016 1.00 98.44 87 SER A N 1
ATOM 632 C CA . SER A 1 87 ? 1.663 -0.921 4.645 1.00 98.44 87 SER A CA 1
ATOM 633 C C . SER A 1 87 ? 1.791 0.198 3.617 1.00 98.44 87 SER A C 1
ATOM 635 O O . SER A 1 87 ? 2.665 0.122 2.761 1.00 98.44 87 SER A O 1
ATOM 637 N N . LEU A 1 88 ? 1.017 1.278 3.754 1.00 98.38 88 LEU A N 1
ATOM 638 C CA . LEU A 1 88 ? 1.048 2.406 2.825 1.00 98.38 88 LEU A CA 1
ATOM 639 C C . LEU A 1 88 ? 2.450 3.012 2.703 1.00 98.38 88 LEU A C 1
ATOM 641 O O . LEU A 1 88 ? 2.930 3.244 1.594 1.00 98.38 88 LEU A O 1
ATOM 645 N N . LEU A 1 89 ? 3.120 3.241 3.838 1.00 98.19 89 LEU A N 1
ATOM 646 C CA . LEU A 1 89 ? 4.491 3.755 3.853 1.00 98.19 89 LEU A CA 1
ATOM 647 C C . LEU A 1 89 ? 5.455 2.792 3.156 1.00 98.19 89 LEU A C 1
ATOM 649 O O . LEU A 1 89 ? 6.263 3.220 2.333 1.00 98.19 89 LEU A O 1
ATOM 653 N N . ALA A 1 90 ? 5.348 1.496 3.450 1.00 97.81 90 ALA A N 1
ATOM 654 C CA . ALA A 1 90 ? 6.197 0.478 2.849 1.00 97.81 90 ALA A CA 1
ATOM 655 C C . ALA A 1 90 ? 5.960 0.335 1.335 1.00 97.81 90 ALA A C 1
ATOM 657 O O . ALA A 1 90 ? 6.926 0.253 0.582 1.00 97.81 90 ALA A O 1
ATOM 658 N N . VAL A 1 91 ? 4.704 0.354 0.883 1.00 98.06 91 VAL A N 1
ATOM 659 C CA . VAL A 1 91 ? 4.309 0.290 -0.533 1.00 98.06 91 VAL A CA 1
ATOM 660 C C . VAL A 1 91 ? 4.873 1.480 -1.305 1.00 98.06 91 VAL A C 1
ATOM 662 O O . VAL A 1 91 ? 5.521 1.282 -2.331 1.00 98.06 91 VAL A O 1
ATOM 665 N N . ILE A 1 92 ? 4.690 2.703 -0.794 1.00 96.19 92 ILE A N 1
ATOM 666 C CA . ILE A 1 92 ? 5.219 3.920 -1.429 1.00 96.19 92 ILE A CA 1
ATOM 667 C C . ILE A 1 92 ? 6.746 3.868 -1.493 1.00 96.19 92 ILE A C 1
ATOM 669 O O . ILE A 1 92 ? 7.321 4.146 -2.541 1.00 96.19 92 ILE A O 1
ATOM 673 N N . TRP A 1 93 ? 7.403 3.483 -0.395 1.00 96.19 93 TRP A N 1
ATOM 674 C CA . TRP A 1 93 ? 8.860 3.387 -0.341 1.00 96.19 93 TRP A CA 1
ATOM 675 C C . TRP A 1 93 ? 9.413 2.356 -1.333 1.00 96.19 93 TRP A C 1
ATOM 677 O O . TRP A 1 93 ? 10.351 2.645 -2.071 1.00 96.19 93 TRP A O 1
ATOM 687 N N . GLN A 1 94 ? 8.816 1.165 -1.386 1.00 94.56 94 GLN A N 1
ATOM 688 C CA . GLN A 1 94 ? 9.247 0.083 -2.276 1.00 94.56 94 GLN A CA 1
ATOM 689 C C . GLN A 1 94 ? 8.973 0.385 -3.751 1.00 94.56 94 GLN A C 1
ATOM 691 O O . GLN A 1 94 ? 9.770 0.010 -4.606 1.00 94.56 94 GLN A O 1
ATOM 696 N N . GLY A 1 95 ? 7.860 1.055 -4.054 1.00 92.75 95 GLY A N 1
ATOM 697 C CA . GLY A 1 95 ? 7.515 1.461 -5.414 1.00 92.75 95 GLY A CA 1
ATOM 698 C C . GLY A 1 95 ? 8.223 2.733 -5.881 1.00 92.75 95 GLY A C 1
ATOM 699 O O . GLY A 1 95 ? 8.150 3.058 -7.064 1.00 92.75 95 GLY A O 1
ATOM 700 N N . LEU A 1 96 ? 8.923 3.447 -4.989 1.00 91.38 96 LEU A N 1
ATOM 701 C CA . LEU A 1 96 ? 9.512 4.752 -5.285 1.00 91.38 96 LEU A CA 1
ATOM 702 C C . LEU A 1 96 ? 10.408 4.742 -6.533 1.00 91.38 96 LEU A C 1
ATOM 704 O O . LEU A 1 96 ? 10.170 5.589 -7.389 1.00 91.38 96 LEU A O 1
ATOM 708 N N . PRO A 1 97 ? 11.353 3.795 -6.725 1.00 87.88 97 PRO A N 1
ATOM 709 C CA . PRO A 1 97 ? 12.195 3.778 -7.924 1.00 87.88 97 PRO A CA 1
ATOM 710 C C . PRO A 1 97 ? 11.389 3.721 -9.225 1.00 87.88 97 PRO A C 1
ATOM 712 O O . PRO A 1 97 ? 11.746 4.376 -10.196 1.00 87.88 97 PRO A O 1
ATOM 715 N N . ALA A 1 98 ? 10.262 3.007 -9.230 1.00 88.88 98 ALA A N 1
ATOM 716 C CA . ALA A 1 98 ? 9.374 2.939 -10.383 1.00 88.88 98 ALA A CA 1
ATOM 717 C C . ALA A 1 98 ? 8.476 4.176 -10.534 1.00 88.88 98 ALA A C 1
ATOM 719 O O . ALA A 1 98 ? 7.928 4.376 -11.606 1.00 88.88 98 ALA A O 1
ATOM 720 N N . LEU A 1 99 ? 8.292 4.996 -9.494 1.00 80.12 99 LEU A N 1
ATOM 721 C CA . LEU A 1 99 ? 7.491 6.229 -9.537 1.00 80.12 99 LEU A CA 1
ATOM 722 C C . LEU A 1 99 ? 8.284 7.465 -9.979 1.00 80.12 99 LEU A C 1
ATOM 724 O O . LEU A 1 99 ? 7.673 8.443 -10.399 1.00 80.12 99 LEU A O 1
ATOM 728 N N . ILE A 1 100 ? 9.609 7.452 -9.810 1.00 85.81 100 ILE A N 1
ATOM 729 C CA . ILE A 1 100 ? 10.478 8.600 -10.125 1.00 85.81 100 ILE A CA 1
ATOM 730 C C . ILE A 1 100 ? 11.572 8.286 -11.147 1.00 85.81 100 ILE A C 1
ATOM 732 O O . ILE A 1 100 ? 12.188 9.210 -11.662 1.00 85.81 100 ILE A O 1
ATOM 736 N N . GLY A 1 101 ? 11.858 7.010 -11.411 1.00 69.06 101 GLY A N 1
ATOM 737 C CA . GLY A 1 101 ? 12.990 6.573 -12.231 1.00 69.06 101 GLY A CA 1
ATOM 738 C C . GLY A 1 101 ? 12.739 6.599 -13.738 1.00 69.06 101 GLY A C 1
ATOM 739 O O . GLY A 1 101 ? 13.205 5.691 -14.421 1.00 69.06 101 GLY A O 1
ATOM 740 N N . HIS A 1 102 ? 11.982 7.576 -14.242 1.00 59.72 102 HIS A N 1
ATOM 741 C CA . HIS A 1 102 ? 11.722 7.756 -15.677 1.00 59.72 102 HIS A CA 1
ATOM 742 C C . HIS A 1 102 ? 12.605 8.851 -16.273 1.00 59.72 102 HIS A C 1
ATOM 744 O O . HIS A 1 102 ? 12.740 9.909 -15.615 1.00 59.72 102 HIS A O 1
#

Radius of gyration: 16.01 Å; chains: 1; bounding box: 35×23×45 Å